Protein AF-A0A2T4IS19-F1 (afdb_monomer_lite)

Secondary structure (DSSP, 8-state):
--SHHHHHHHHHHHHHTTSSS----------S---EEEHHHHHHHHHHHHHHHHHHHHHTT----HHHHHHHHHHHHHHHHHHHHHTTPEEEPBTB-S--------

Structure (mmCIF, N/CA/C/O backbone):
data_AF-A0A2T4IS19-F1
#
_entry.id   AF-A0A2T4IS19-F1
#
loop_
_atom_site.group_PDB
_atom_site.id
_atom_site.type_symbol
_atom_site.label_atom_id
_atom_site.label_alt_id
_atom_site.label_comp_id
_atom_site.label_asym_id
_atom_site.label_entity_id
_atom_site.label_seq_id
_atom_site.pdbx_PDB_ins_code
_atom_site.Cartn_x
_atom_site.Cartn_y
_atom_site.Cartn_z
_atom_site.occupancy
_atom_site.B_iso_or_equiv
_atom_site.auth_seq_id
_atom_site.auth_comp_id
_atom_site.auth_asym_id
_atom_site.auth_atom_id
_atom_site.pdbx_PDB_model_num
ATOM 1 N N . MET A 1 1 ? -44.916 5.885 -38.929 1.00 50.06 1 MET A N 1
ATOM 2 C CA . MET A 1 1 ? -44.944 6.357 -37.522 1.00 50.06 1 MET A CA 1
ATOM 3 C C . MET A 1 1 ? -45.079 5.205 -36.508 1.00 50.06 1 MET A C 1
ATOM 5 O O . MET A 1 1 ? -45.738 5.366 -35.493 1.00 50.06 1 MET A O 1
ATOM 9 N N . LEU A 1 2 ? -44.424 4.053 -36.728 1.00 51.72 2 LEU A N 1
ATOM 10 C CA . LEU A 1 2 ? -44.509 2.884 -35.827 1.00 51.72 2 LEU A CA 1
ATOM 11 C C . LEU A 1 2 ? -43.164 2.485 -35.186 1.00 51.72 2 LEU A C 1
ATOM 13 O O . LEU A 1 2 ? -43.100 1.507 -34.454 1.00 51.72 2 LEU A O 1
ATOM 17 N N . GLN A 1 3 ? -42.088 3.239 -35.434 1.00 46.12 3 GLN A N 1
ATOM 18 C CA . GLN A 1 3 ? -40.780 3.013 -34.799 1.00 46.12 3 GLN A CA 1
ATOM 19 C C . GLN A 1 3 ? -40.573 3.859 -33.529 1.00 46.12 3 GLN A C 1
ATOM 21 O O . GLN A 1 3 ? -39.814 3.465 -32.653 1.00 46.12 3 GLN A O 1
ATOM 26 N N . SER A 1 4 ? -41.318 4.958 -33.351 1.00 50.69 4 SER A N 1
ATOM 27 C CA . SER A 1 4 ? -41.119 5.877 -32.215 1.00 50.69 4 SER A CA 1
ATOM 28 C C . SER A 1 4 ? -41.803 5.444 -30.905 1.00 50.69 4 SER A C 1
ATOM 30 O O . SER A 1 4 ? -41.459 5.970 -29.846 1.00 50.69 4 SER A O 1
ATOM 32 N N . ALA A 1 5 ? -42.756 4.505 -30.945 1.00 50.41 5 ALA A N 1
ATOM 33 C CA . ALA A 1 5 ? -43.454 4.016 -29.747 1.00 50.41 5 ALA A CA 1
ATOM 34 C C . ALA A 1 5 ? -42.680 2.895 -29.028 1.00 50.41 5 ALA A C 1
ATOM 36 O O . ALA A 1 5 ? -42.702 2.810 -27.801 1.00 50.41 5 ALA A O 1
ATOM 37 N N . LYS A 1 6 ? -41.930 2.080 -29.783 1.00 47.50 6 LYS A N 1
ATOM 38 C CA . LYS A 1 6 ? -41.097 0.993 -29.246 1.00 47.50 6 LYS A CA 1
ATOM 39 C C . LYS A 1 6 ? -39.879 1.525 -28.483 1.00 47.50 6 LYS A C 1
ATOM 41 O O . LYS A 1 6 ? -39.492 0.963 -27.464 1.00 47.50 6 LYS A O 1
ATOM 46 N N . GLU A 1 7 ? -39.316 2.646 -28.933 1.00 47.25 7 GLU A N 1
ATOM 47 C CA . GLU A 1 7 ? -38.089 3.208 -28.358 1.00 47.25 7 GLU A CA 1
ATOM 48 C C . GLU A 1 7 ? -38.322 4.043 -27.084 1.00 47.25 7 GLU A C 1
ATOM 50 O O . GLU A 1 7 ? -37.448 4.117 -26.223 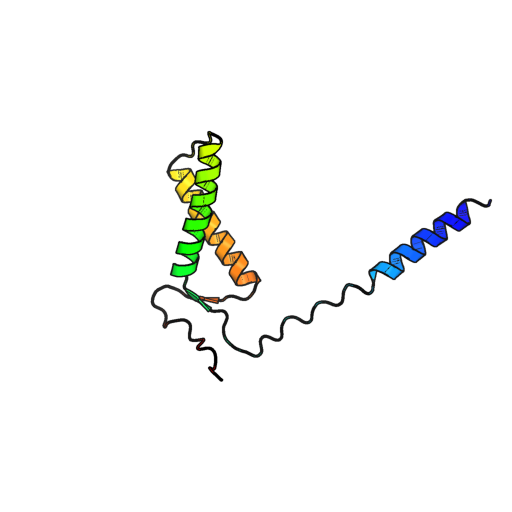1.00 47.25 7 GLU A O 1
ATOM 55 N N . ARG A 1 8 ? -39.521 4.621 -26.901 1.00 49.50 8 ARG A N 1
ATOM 56 C CA . ARG A 1 8 ? -39.892 5.314 -25.649 1.00 49.50 8 ARG A CA 1
ATOM 57 C C . ARG A 1 8 ? -40.204 4.345 -24.509 1.00 49.50 8 ARG A C 1
ATOM 59 O O . ARG A 1 8 ? -39.864 4.629 -23.365 1.00 49.50 8 ARG A O 1
ATOM 66 N N . SER A 1 9 ? -40.802 3.195 -24.821 1.00 49.31 9 SER A N 1
ATOM 67 C CA . SER A 1 9 ? -41.174 2.186 -23.820 1.00 49.31 9 SER A CA 1
ATOM 68 C C . SER A 1 9 ? -39.947 1.528 -23.166 1.00 49.31 9 SER A C 1
ATOM 70 O O . SER A 1 9 ? -39.947 1.280 -21.963 1.00 49.31 9 SER A O 1
ATOM 72 N N . MET A 1 10 ? -38.850 1.361 -23.913 1.00 52.94 10 MET A N 1
ATOM 73 C CA . MET A 1 10 ? -37.608 0.766 -23.399 1.00 52.94 10 MET A CA 1
ATOM 74 C C . MET A 1 10 ? -36.824 1.702 -22.469 1.00 52.94 10 MET A C 1
ATOM 76 O O . MET A 1 10 ? -36.228 1.250 -21.495 1.00 52.94 10 MET A O 1
ATOM 80 N N . ARG A 1 11 ? -36.862 3.017 -22.722 1.00 52.19 11 ARG A N 1
ATOM 81 C CA . ARG A 1 11 ? -36.179 4.004 -21.868 1.00 52.19 11 ARG A CA 1
ATOM 82 C C . ARG A 1 11 ? -36.878 4.176 -20.517 1.00 52.19 11 ARG A C 1
ATOM 84 O O . ARG A 1 11 ? -36.204 4.338 -19.509 1.00 52.19 11 ARG A O 1
ATOM 91 N N . ILE A 1 12 ? -38.210 4.086 -20.482 1.00 52.91 12 ILE A N 1
ATOM 92 C CA . ILE A 1 12 ? -38.985 4.197 -19.234 1.00 52.91 12 ILE A CA 1
ATOM 93 C C . ILE A 1 12 ? -38.843 2.925 -18.382 1.00 52.91 12 ILE A C 1
ATOM 95 O O . ILE A 1 12 ? -38.710 3.019 -17.164 1.00 52.91 12 ILE A O 1
ATOM 99 N N . ALA A 1 13 ? -38.782 1.744 -19.009 1.00 52.75 13 ALA A N 1
ATOM 100 C CA . ALA A 1 13 ? -38.552 0.486 -18.296 1.00 52.75 13 ALA A CA 1
ATOM 101 C C . ALA A 1 13 ? -37.157 0.412 -17.639 1.00 52.75 13 ALA A C 1
ATOM 103 O O . ALA A 1 13 ? -37.020 -0.154 -16.557 1.00 52.75 13 ALA A O 1
ATOM 104 N N . LEU A 1 14 ? -36.135 1.025 -18.250 1.00 52.41 14 LEU A N 1
ATOM 105 C CA . LEU A 1 14 ? -34.766 1.010 -17.722 1.00 52.41 14 LEU A CA 1
ATOM 106 C C . LEU A 1 14 ? -34.593 1.883 -16.463 1.00 52.41 14 LEU A C 1
ATOM 108 O O . LEU A 1 14 ? -33.829 1.521 -15.574 1.00 52.41 14 LEU A O 1
ATOM 112 N N . VAL A 1 15 ? -35.318 3.003 -16.351 1.00 53.44 15 VAL A N 1
ATOM 113 C CA . VAL A 1 15 ? -35.203 3.910 -15.190 1.00 53.44 15 VAL A CA 1
ATOM 114 C C . VAL A 1 15 ? -35.904 3.342 -13.949 1.00 53.44 15 VAL A C 1
ATOM 116 O O . VAL A 1 15 ? -35.415 3.519 -12.837 1.00 53.44 15 VAL A O 1
ATOM 119 N N . LEU A 1 16 ? -37.003 2.599 -14.116 1.00 49.94 16 LEU A N 1
ATOM 120 C CA . LEU A 1 16 ? -37.735 2.003 -12.988 1.00 49.94 16 LEU A CA 1
ATOM 121 C C . LEU A 1 16 ? -37.059 0.746 -12.414 1.00 49.94 16 LEU A C 1
ATOM 123 O O . LEU A 1 16 ? -37.271 0.431 -11.246 1.00 49.94 16 LEU A O 1
ATOM 127 N N . LEU A 1 17 ? -36.196 0.073 -13.184 1.00 48.81 17 LEU A N 1
ATOM 128 C CA . LEU A 1 17 ? -35.382 -1.049 -12.695 1.00 48.81 17 LEU A CA 1
ATOM 129 C C . LEU A 1 17 ? -34.195 -0.586 -11.822 1.00 48.81 17 LEU A C 1
ATOM 131 O O . LEU A 1 17 ? -33.629 -1.377 -11.073 1.00 48.81 17 LEU A O 1
ATOM 135 N N . ALA A 1 18 ? -33.829 0.699 -11.878 1.00 50.25 18 ALA A N 1
ATOM 136 C CA . ALA A 1 18 ? -32.666 1.249 -11.180 1.00 50.25 18 ALA A CA 1
ATOM 137 C C . ALA A 1 18 ? -32.932 1.660 -9.714 1.00 50.25 18 ALA A C 1
ATOM 139 O O . ALA A 1 18 ? -31.987 1.971 -8.992 1.00 50.25 18 ALA A O 1
ATOM 140 N N . CYS A 1 19 ? -34.187 1.654 -9.247 1.00 52.69 19 CYS A N 1
ATOM 141 C CA . CYS A 1 19 ? -34.549 2.215 -7.936 1.00 52.69 19 CYS A CA 1
ATOM 142 C C . CYS A 1 19 ? -34.747 1.197 -6.800 1.00 52.69 19 CYS A C 1
ATOM 144 O O . CYS A 1 19 ? -34.980 1.616 -5.670 1.00 52.69 19 CYS A O 1
ATOM 146 N N . THR A 1 20 ? -34.630 -0.113 -7.037 1.00 54.16 20 THR A N 1
ATOM 147 C CA . THR A 1 20 ? -34.863 -1.131 -5.987 1.00 54.16 20 THR A CA 1
ATOM 148 C C . THR A 1 20 ? -33.612 -1.878 -5.522 1.00 54.16 20 THR A C 1
ATOM 150 O O . THR A 1 20 ? -33.724 -2.763 -4.682 1.00 54.16 20 THR A O 1
ATOM 153 N N . CYS A 1 21 ? -32.418 -1.521 -6.009 1.00 54.41 21 CYS A N 1
ATOM 154 C CA . CYS A 1 21 ? -31.159 -2.149 -5.571 1.00 54.41 21 CYS A CA 1
ATOM 155 C C . CYS A 1 21 ? -30.261 -1.236 -4.725 1.00 54.41 21 CYS A C 1
ATOM 157 O O . CYS A 1 21 ? -29.292 -1.717 -4.149 1.00 54.41 21 CYS A O 1
ATOM 159 N N . PHE A 1 22 ? -30.607 0.045 -4.562 1.00 46.81 22 PHE A N 1
ATOM 160 C CA . PHE A 1 22 ? -30.013 0.897 -3.524 1.00 46.81 22 PHE A CA 1
ATOM 161 C C . PHE A 1 22 ? -30.758 0.736 -2.194 1.00 46.81 22 PHE A C 1
ATOM 163 O O . PHE A 1 22 ? -31.069 1.701 -1.500 1.00 46.81 22 PHE A O 1
ATOM 170 N N . THR A 1 23 ? -31.014 -0.507 -1.789 1.00 51.12 23 THR A N 1
ATOM 171 C CA . THR A 1 23 ? -30.967 -0.788 -0.360 1.00 51.12 23 THR A CA 1
ATOM 172 C C . THR A 1 23 ? -29.501 -0.658 0.013 1.00 51.12 23 THR A C 1
ATOM 174 O O . THR A 1 23 ? -28.717 -1.580 -0.207 1.00 51.12 23 THR A O 1
ATOM 177 N N . VAL A 1 24 ? -29.119 0.523 0.505 1.00 56.12 24 VAL A N 1
ATOM 178 C CA . VAL A 1 24 ? -27.914 0.675 1.320 1.00 56.12 24 VAL A CA 1
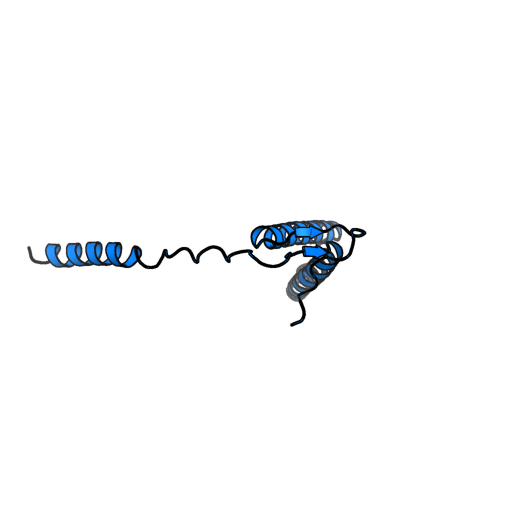ATOM 179 C C . VAL A 1 24 ? -27.934 -0.522 2.271 1.00 56.12 24 VAL A C 1
ATOM 181 O O . VAL A 1 24 ? -28.921 -0.642 3.007 1.00 56.12 24 VAL A O 1
ATOM 184 N N . PRO A 1 25 ? -26.969 -1.464 2.223 1.00 53.19 25 PRO A N 1
ATOM 185 C CA . PRO A 1 25 ? -26.879 -2.436 3.294 1.00 53.19 25 PRO A CA 1
ATOM 186 C C . PRO A 1 25 ? -26.786 -1.583 4.546 1.00 53.19 25 PRO A C 1
ATOM 188 O O . PRO A 1 25 ? -25.895 -0.735 4.629 1.00 53.19 25 PRO A O 1
ATOM 191 N N . ALA A 1 26 ? -27.786 -1.703 5.428 1.00 56.03 26 ALA A N 1
ATOM 192 C CA . ALA A 1 26 ? -27.771 -1.040 6.717 1.00 56.03 26 ALA A CA 1
ATOM 193 C C . ALA A 1 26 ? -26.346 -1.196 7.232 1.00 56.03 26 ALA A C 1
ATOM 195 O O . ALA A 1 26 ? -25.863 -2.333 7.297 1.00 56.03 26 ALA A O 1
ATOM 196 N N . ALA A 1 27 ? -25.654 -0.065 7.428 1.00 58.44 27 ALA A N 1
ATOM 197 C CA . ALA A 1 27 ? -24.282 -0.077 7.905 1.00 58.44 27 ALA A CA 1
ATOM 198 C C . ALA A 1 27 ? -24.237 -1.110 9.033 1.00 58.44 27 ALA A C 1
ATOM 200 O O . ALA A 1 27 ? -25.156 -1.074 9.866 1.00 58.44 27 ALA A O 1
ATOM 201 N N . PRO A 1 28 ? -23.304 -2.083 8.996 1.00 55.88 28 PRO A N 1
ATOM 202 C CA . PRO A 1 28 ? -23.283 -3.145 9.985 1.00 55.88 28 PRO A CA 1
ATOM 203 C C . PRO A 1 28 ? -23.438 -2.479 11.341 1.00 55.88 28 PRO A C 1
ATOM 205 O O . PRO A 1 28 ? -22.723 -1.530 11.657 1.00 55.88 28 PRO A O 1
ATOM 208 N N . SER A 1 29 ? -24.481 -2.868 12.072 1.00 53.28 29 SER A N 1
ATOM 209 C CA . SER A 1 29 ? -24.721 -2.311 13.390 1.00 53.28 29 SER A CA 1
ATOM 210 C C . SER A 1 29 ? -23.478 -2.656 14.206 1.00 53.28 29 SER A C 1
ATOM 212 O O . SER A 1 29 ? -23.286 -3.812 14.572 1.00 53.28 29 SER A O 1
ATOM 214 N N . PHE A 1 30 ? -22.596 -1.677 14.432 1.00 55.19 30 PHE A N 1
ATOM 215 C CA . PHE A 1 30 ? -21.341 -1.828 15.182 1.00 55.19 30 PHE A CA 1
ATOM 216 C C . PHE A 1 30 ? -21.603 -1.972 16.689 1.00 55.19 30 PHE A C 1
ATOM 218 O O . PHE A 1 30 ? -20.825 -1.538 17.534 1.00 55.19 30 PHE A O 1
ATOM 225 N N . ALA A 1 31 ? -22.723 -2.588 17.044 1.00 52.19 31 ALA A N 1
ATOM 226 C CA . ALA A 1 31 ? -23.071 -2.962 18.393 1.00 52.19 31 ALA A CA 1
ATOM 227 C C . ALA A 1 31 ? -22.450 -4.332 18.720 1.00 52.19 31 ALA A C 1
ATOM 229 O O . ALA A 1 31 ? -23.178 -5.268 19.017 1.00 52.19 31 ALA A O 1
ATOM 230 N N . SER A 1 32 ? -21.118 -4.461 18.607 1.00 53.81 32 SER A N 1
ATOM 231 C CA . SER A 1 32 ? -20.275 -5.348 19.434 1.00 53.81 32 SER A CA 1
ATOM 232 C C . SER A 1 32 ? -18.804 -5.328 18.971 1.00 53.81 32 SER A C 1
ATOM 234 O O . SER A 1 32 ? -18.465 -5.890 17.935 1.00 53.81 32 SER A O 1
ATOM 236 N N . GLY A 1 33 ? -17.930 -4.722 19.784 1.00 59.91 33 GLY A N 1
ATOM 237 C CA . GLY A 1 33 ? -16.560 -5.203 20.011 1.00 59.91 33 GLY A CA 1
ATOM 238 C C . GLY A 1 33 ? -15.469 -4.835 18.996 1.00 59.91 33 GLY A C 1
ATOM 239 O O . GLY A 1 33 ? -15.112 -5.651 18.159 1.00 59.91 33 GLY A O 1
ATOM 240 N N . CYS A 1 34 ? -14.872 -3.646 19.170 1.00 66.00 34 CYS A N 1
ATOM 241 C CA . CYS A 1 34 ? -13.530 -3.186 18.743 1.00 66.00 34 CYS A CA 1
ATOM 242 C C . CYS A 1 34 ? -12.804 -3.924 17.593 1.00 66.00 34 CYS A C 1
ATOM 244 O O . CYS A 1 34 ? -12.064 -4.891 17.785 1.00 66.00 34 CYS A O 1
ATOM 246 N N . MET A 1 35 ? -12.846 -3.311 16.409 1.00 81.50 35 MET A N 1
ATOM 247 C CA . MET A 1 35 ? -11.920 -3.594 15.311 1.00 81.50 35 MET A CA 1
ATOM 248 C C . MET A 1 35 ? -10.574 -2.897 15.554 1.00 81.50 35 MET A C 1
ATOM 250 O O . MET A 1 35 ? -10.204 -1.979 14.841 1.00 81.50 35 MET A O 1
ATOM 254 N N . GLN A 1 36 ? -9.844 -3.293 16.596 1.00 89.00 36 GLN A N 1
ATOM 255 C CA . GLN A 1 36 ? -8.492 -2.784 16.847 1.00 89.00 36 GLN A CA 1
ATOM 256 C C . GLN A 1 36 ? -7.446 -3.713 16.229 1.00 89.00 36 GLN A C 1
ATOM 258 O O . GLN A 1 36 ? -7.506 -4.931 16.404 1.00 89.00 36 GLN A O 1
ATOM 263 N N . VAL A 1 37 ? -6.459 -3.140 15.545 1.00 90.38 37 VAL A N 1
ATOM 264 C CA . VAL A 1 37 ? -5.303 -3.862 15.001 1.00 90.38 37 VAL A CA 1
ATOM 265 C C . VAL A 1 37 ? -4.022 -3.158 15.425 1.00 90.38 37 VAL A C 1
ATOM 267 O O . VAL A 1 37 ? -3.956 -1.933 15.437 1.00 90.38 37 VAL A O 1
ATOM 270 N N . LEU A 1 38 ? -2.993 -3.917 15.799 1.00 91.69 38 LEU A N 1
ATOM 271 C CA . LEU A 1 38 ? -1.707 -3.324 16.150 1.00 91.69 38 LEU A CA 1
ATOM 272 C C . LEU A 1 38 ? -1.016 -2.783 14.899 1.00 91.69 38 LEU A C 1
ATOM 274 O O . LEU A 1 38 ? -0.922 -3.469 13.882 1.00 91.69 38 LEU A O 1
ATOM 278 N N . GLU A 1 39 ? -0.441 -1.590 15.000 1.00 94.38 39 GLU A N 1
ATOM 279 C CA . GLU A 1 39 ? 0.354 -0.970 13.939 1.00 94.38 39 GLU A CA 1
ATOM 280 C C . GLU A 1 39 ? 1.505 -1.882 13.487 1.00 94.38 39 GLU A C 1
ATOM 282 O O . GLU A 1 39 ? 1.784 -1.989 12.294 1.00 94.38 39 GLU A O 1
ATOM 287 N N . SER A 1 40 ? 2.133 -2.610 14.421 1.00 94.19 40 SER A N 1
ATOM 288 C CA . SER A 1 40 ? 3.162 -3.606 14.097 1.00 94.19 40 SER A CA 1
ATOM 289 C C . SER A 1 40 ? 2.639 -4.711 13.186 1.00 94.19 40 SER A C 1
ATOM 291 O O . SER A 1 40 ? 3.350 -5.135 12.276 1.00 94.19 40 SER A O 1
ATOM 293 N N . ASP A 1 41 ? 1.405 -5.163 13.406 1.00 94.44 41 ASP A N 1
ATOM 294 C CA . ASP A 1 41 ? 0.799 -6.231 12.616 1.00 94.44 41 ASP A CA 1
ATOM 295 C C . ASP A 1 41 ? 0.451 -5.718 11.218 1.00 94.44 41 ASP A C 1
ATOM 297 O O . ASP A 1 41 ? 0.751 -6.390 10.229 1.00 94.44 41 ASP A O 1
ATOM 301 N N . VAL A 1 42 ? -0.070 -4.488 11.120 1.00 96.19 42 VAL A N 1
ATOM 302 C CA . VAL A 1 42 ? -0.301 -3.811 9.833 1.00 96.19 42 VAL A CA 1
ATOM 303 C C . VAL A 1 42 ? 1.015 -3.639 9.077 1.00 96.19 42 VAL A C 1
ATOM 305 O O . VAL A 1 42 ? 1.089 -3.946 7.888 1.00 96.19 42 VAL A O 1
ATOM 308 N N . LYS A 1 43 ? 2.090 -3.228 9.758 1.00 97.00 43 LYS A N 1
ATOM 309 C CA . LYS A 1 43 ? 3.415 -3.072 9.149 1.00 97.00 43 LYS A CA 1
ATOM 310 C C . LYS A 1 43 ? 3.961 -4.403 8.637 1.00 97.00 43 LYS A C 1
ATOM 312 O O . LYS A 1 43 ? 4.443 -4.466 7.510 1.00 97.00 43 LYS A O 1
ATOM 317 N N . ILE A 1 44 ? 3.862 -5.480 9.416 1.00 97.31 44 ILE A N 1
ATOM 318 C CA . ILE A 1 44 ? 4.300 -6.817 8.986 1.00 97.31 44 ILE A CA 1
ATOM 319 C C . ILE A 1 44 ? 3.478 -7.298 7.783 1.00 97.31 44 ILE A C 1
ATOM 321 O O . ILE A 1 44 ? 4.053 -7.810 6.819 1.00 97.31 44 ILE A O 1
ATOM 325 N N . ALA A 1 45 ? 2.153 -7.132 7.819 1.00 98.00 45 ALA A N 1
ATOM 326 C CA . ALA A 1 45 ? 1.266 -7.514 6.723 1.00 98.00 45 ALA A CA 1
ATOM 327 C C . ALA A 1 45 ? 1.580 -6.728 5.442 1.00 98.00 45 ALA A C 1
ATOM 329 O O . ALA A 1 45 ? 1.779 -7.330 4.385 1.00 98.00 45 ALA A O 1
ATOM 330 N N . SER A 1 46 ? 1.721 -5.408 5.560 1.00 98.44 46 SER A N 1
ATOM 331 C CA . SER A 1 46 ? 2.098 -4.515 4.468 1.00 98.44 46 SER A CA 1
ATOM 332 C C . SER A 1 46 ? 3.446 -4.895 3.858 1.00 98.44 46 SER A C 1
ATOM 334 O O . SER A 1 46 ? 3.536 -5.106 2.652 1.00 98.44 46 SER A O 1
ATOM 336 N N . MET A 1 47 ? 4.486 -5.099 4.672 1.00 98.38 47 MET A N 1
ATOM 337 C CA . MET A 1 47 ? 5.809 -5.470 4.158 1.00 98.38 47 MET A CA 1
ATOM 338 C C . MET A 1 47 ? 5.804 -6.822 3.438 1.00 98.38 47 MET A C 1
ATOM 340 O O . MET A 1 47 ? 6.475 -6.972 2.419 1.00 98.38 47 MET A O 1
ATOM 344 N N . ARG A 1 48 ? 5.032 -7.804 3.926 1.00 98.62 48 ARG A N 1
ATOM 345 C CA . ARG A 1 48 ? 4.875 -9.104 3.251 1.00 98.62 48 ARG A CA 1
ATOM 346 C C . ARG A 1 48 ? 4.169 -8.964 1.904 1.00 98.62 48 ARG A C 1
ATOM 348 O O . ARG A 1 48 ? 4.629 -9.541 0.921 1.00 98.62 48 ARG A O 1
ATOM 355 N N . ALA A 1 49 ? 3.085 -8.192 1.851 1.00 98.56 49 ALA A N 1
ATOM 356 C CA . ALA A 1 49 ? 2.361 -7.932 0.610 1.00 98.56 49 ALA A CA 1
ATOM 357 C C . ALA A 1 49 ? 3.243 -7.185 -0.404 1.00 98.56 49 ALA A C 1
ATOM 359 O O . ALA A 1 49 ? 3.366 -7.611 -1.554 1.00 98.56 49 ALA A O 1
ATOM 360 N N . TYR A 1 50 ? 3.942 -6.138 0.043 1.00 98.56 50 TYR A N 1
ATOM 361 C CA . TYR A 1 50 ? 4.860 -5.367 -0.791 1.00 98.56 50 TYR A CA 1
ATOM 362 C C . TYR A 1 50 ? 6.031 -6.207 -1.314 1.00 98.56 50 TYR A C 1
ATOM 364 O O . TYR A 1 50 ? 6.384 -6.111 -2.487 1.00 98.56 50 TYR A O 1
ATOM 372 N N . ALA A 1 51 ? 6.597 -7.092 -0.488 1.00 98.12 51 ALA A N 1
ATOM 373 C CA . ALA A 1 51 ? 7.628 -8.030 -0.930 1.00 98.12 51 ALA A CA 1
ATOM 374 C C . ALA A 1 51 ? 7.122 -8.961 -2.047 1.00 98.12 51 ALA A C 1
ATOM 376 O O . ALA A 1 51 ? 7.861 -9.237 -2.991 1.00 98.12 51 ALA A O 1
ATOM 377 N N . GLY A 1 52 ? 5.856 -9.388 -1.990 1.00 98.50 52 GLY A N 1
ATOM 378 C CA . GLY A 1 52 ? 5.215 -10.135 -3.075 1.00 98.50 52 GLY A CA 1
ATOM 379 C C . GLY A 1 52 ? 5.145 -9.339 -4.383 1.00 98.50 52 GLY A C 1
ATOM 380 O O . GLY A 1 52 ? 5.488 -9.863 -5.442 1.00 98.50 52 GLY A O 1
ATOM 381 N N . ILE A 1 53 ? 4.785 -8.053 -4.311 1.00 97.94 53 ILE A N 1
ATOM 382 C CA . ILE A 1 53 ? 4.783 -7.146 -5.473 1.00 97.94 53 ILE A CA 1
ATOM 383 C C . ILE A 1 53 ? 6.196 -7.022 -6.060 1.00 97.94 53 ILE A C 1
ATOM 385 O O . ILE A 1 53 ? 6.375 -7.145 -7.272 1.00 97.94 53 ILE A O 1
ATOM 389 N N . MET A 1 54 ? 7.210 -6.834 -5.210 1.00 98.25 54 MET A N 1
ATOM 390 C CA . MET A 1 54 ? 8.609 -6.741 -5.643 1.00 98.25 54 MET A CA 1
ATOM 391 C C . MET A 1 54 ? 9.112 -8.038 -6.281 1.00 98.25 54 MET A C 1
ATOM 393 O O . MET A 1 54 ? 9.815 -7.981 -7.287 1.00 98.25 54 MET A O 1
ATOM 397 N N . ALA A 1 55 ? 8.717 -9.201 -5.760 1.00 98.06 55 ALA A N 1
ATOM 398 C CA . ALA A 1 55 ? 9.073 -10.490 -6.348 1.00 98.06 55 ALA A CA 1
ATOM 399 C C . ALA A 1 55 ? 8.498 -10.650 -7.765 1.00 98.06 55 ALA A C 1
ATOM 401 O O . ALA A 1 55 ? 9.212 -11.064 -8.679 1.00 98.06 55 ALA A O 1
ATOM 402 N N . ILE A 1 56 ? 7.233 -10.265 -7.971 1.00 98.31 56 ILE A N 1
ATOM 403 C CA . ILE A 1 56 ? 6.594 -10.277 -9.296 1.00 98.31 56 ILE A CA 1
ATOM 404 C C . ILE A 1 56 ? 7.290 -9.292 -10.240 1.00 98.31 56 ILE A C 1
ATOM 406 O O . ILE A 1 56 ? 7.527 -9.609 -11.405 1.0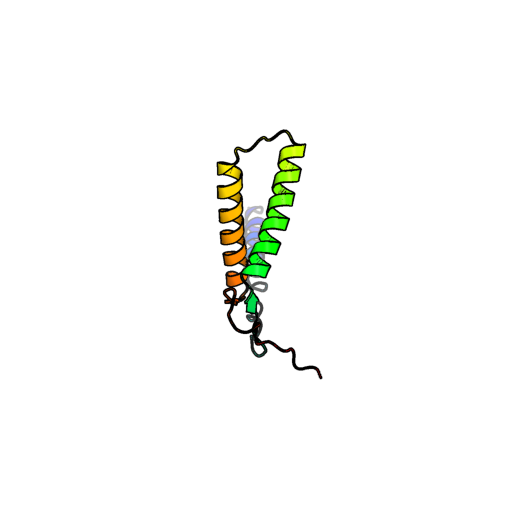0 98.31 56 ILE A O 1
ATOM 410 N N . ALA A 1 57 ? 7.634 -8.097 -9.762 1.00 97.94 57 ALA A N 1
ATOM 411 C CA . ALA A 1 57 ? 8.318 -7.107 -10.581 1.00 97.94 57 ALA A CA 1
ATOM 412 C C . ALA A 1 57 ? 9.717 -7.587 -11.007 1.00 97.94 57 ALA A C 1
ATOM 414 O O . ALA A 1 57 ? 10.047 -7.533 -12.191 1.00 97.94 57 ALA A O 1
ATOM 415 N N . ALA A 1 58 ? 10.495 -8.145 -10.077 1.00 97.50 58 ALA A N 1
ATOM 416 C CA . ALA A 1 58 ? 11.809 -8.715 -10.366 1.00 97.50 58 ALA A CA 1
ATOM 417 C C . ALA A 1 58 ? 11.726 -9.877 -11.371 1.00 97.50 58 ALA A C 1
ATOM 419 O O . ALA A 1 58 ? 12.518 -9.936 -12.310 1.00 97.50 58 ALA A O 1
ATOM 420 N N . ALA A 1 59 ? 10.727 -10.759 -11.234 1.00 98.31 59 ALA A N 1
ATOM 421 C CA . ALA A 1 59 ? 10.482 -11.842 -12.191 1.00 98.31 59 ALA A CA 1
ATOM 422 C C . ALA A 1 59 ? 10.164 -11.331 -13.610 1.00 98.31 59 ALA A C 1
ATOM 424 O O . ALA A 1 59 ? 10.455 -12.011 -14.590 1.00 98.31 59 ALA A O 1
ATOM 425 N N . ASN A 1 60 ? 9.617 -10.118 -13.724 1.00 98.25 60 ASN A N 1
ATOM 426 C CA . ASN A 1 60 ? 9.346 -9.436 -14.990 1.00 98.25 60 ASN A CA 1
ATOM 427 C C . ASN A 1 60 ? 10.510 -8.542 -15.471 1.00 98.25 60 ASN A C 1
ATOM 429 O O . ASN A 1 60 ? 10.341 -7.772 -16.414 1.00 98.25 60 ASN A O 1
ATOM 433 N N . GLY A 1 61 ? 11.684 -8.621 -14.835 1.00 98.12 61 GLY A N 1
ATOM 434 C CA . GLY A 1 61 ? 12.885 -7.880 -15.230 1.00 98.12 61 GLY A CA 1
ATOM 435 C C . GLY A 1 61 ? 12.947 -6.430 -14.742 1.00 98.12 61 GLY A C 1
ATOM 436 O O . GLY A 1 61 ? 13.858 -5.700 -15.133 1.00 98.12 61 GLY A O 1
ATOM 437 N N . TRP A 1 62 ? 12.017 -5.996 -13.886 1.00 98.00 62 TRP A N 1
ATOM 438 C CA . TRP A 1 62 ? 12.084 -4.669 -13.277 1.00 98.00 62 TRP A CA 1
ATOM 439 C C . TRP A 1 62 ? 13.163 -4.628 -12.195 1.00 98.00 62 TRP A C 1
ATOM 441 O O . TRP A 1 62 ? 13.226 -5.505 -11.334 1.00 98.00 62 TRP A O 1
ATOM 451 N N . ASN A 1 63 ? 13.980 -3.574 -12.215 1.00 95.75 63 ASN A N 1
ATOM 452 C CA . ASN A 1 63 ? 15.017 -3.338 -11.218 1.00 95.75 63 ASN A CA 1
ATOM 453 C C . ASN A 1 63 ? 14.821 -1.962 -10.569 1.00 95.75 63 ASN A C 1
ATOM 455 O O . ASN A 1 63 ? 15.059 -0.929 -11.196 1.00 95.75 63 ASN A O 1
ATOM 459 N N . TYR A 1 64 ? 14.356 -1.963 -9.324 1.00 96.44 64 TYR A N 1
ATOM 460 C CA . TYR A 1 64 ? 14.087 -0.759 -8.542 1.00 96.44 64 TYR A CA 1
ATOM 461 C C . TYR A 1 64 ? 15.307 -0.371 -7.703 1.00 96.44 64 TYR A C 1
ATOM 463 O O . TYR A 1 64 ? 15.972 -1.231 -7.128 1.00 96.44 64 TYR A O 1
ATOM 471 N N . THR A 1 65 ? 15.594 0.930 -7.593 1.00 98.19 65 THR A N 1
ATOM 472 C CA . THR A 1 65 ? 16.656 1.407 -6.693 1.00 98.19 65 THR A CA 1
ATOM 473 C C . THR A 1 65 ? 16.248 1.203 -5.232 1.00 98.19 65 THR A C 1
ATOM 475 O O . THR A 1 65 ? 15.047 1.233 -4.932 1.00 98.19 65 THR A O 1
ATOM 478 N N . PRO A 1 66 ? 17.206 1.066 -4.299 1.00 97.88 66 PRO A N 1
ATOM 479 C CA . PRO A 1 66 ? 16.900 0.983 -2.875 1.00 97.88 66 PRO A CA 1
ATOM 480 C C . PRO A 1 66 ? 15.988 2.113 -2.373 1.00 97.88 66 PRO A C 1
ATOM 482 O O . PRO A 1 66 ? 15.021 1.825 -1.669 1.00 97.88 66 PRO A O 1
ATOM 485 N N . GLU A 1 67 ? 16.204 3.368 -2.797 1.00 98.25 67 GLU A N 1
ATOM 486 C CA . GLU A 1 67 ? 15.347 4.484 -2.360 1.00 98.25 67 GLU A CA 1
ATOM 487 C C . GLU A 1 67 ? 13.908 4.341 -2.873 1.00 98.25 67 GLU A C 1
ATOM 489 O O . GLU A 1 67 ? 12.949 4.665 -2.167 1.00 98.25 67 GLU A O 1
ATOM 494 N N . SER A 1 68 ? 13.731 3.832 -4.098 1.00 97.94 68 SER A N 1
ATOM 495 C CA . SER A 1 68 ? 12.398 3.603 -4.664 1.00 97.94 68 SER A CA 1
ATOM 496 C C . SER A 1 68 ? 11.660 2.453 -3.968 1.00 97.94 68 SER A C 1
ATOM 498 O O . SER A 1 68 ? 10.452 2.554 -3.741 1.00 97.94 68 SER A O 1
ATOM 500 N N . ILE A 1 69 ? 12.380 1.405 -3.548 1.00 98.00 69 ILE A N 1
ATOM 501 C CA . ILE A 1 69 ? 11.826 0.297 -2.758 1.00 98.00 69 ILE A CA 1
ATOM 502 C C . ILE A 1 69 ? 11.375 0.811 -1.390 1.00 98.00 69 ILE A C 1
ATOM 504 O O . ILE A 1 69 ? 10.251 0.527 -0.976 1.00 98.00 69 ILE A O 1
ATOM 508 N N . GLU A 1 70 ? 12.210 1.602 -0.712 1.00 98.12 70 GLU A N 1
ATOM 509 C CA . GLU A 1 70 ? 11.881 2.185 0.590 1.00 98.12 70 GLU A CA 1
ATOM 510 C C . GLU A 1 70 ? 10.658 3.107 0.492 1.00 98.12 70 GLU A C 1
ATOM 512 O O . GLU A 1 70 ? 9.679 2.930 1.225 1.00 98.12 70 GLU A O 1
ATOM 517 N N . SER A 1 71 ? 10.668 4.046 -0.460 1.00 98.19 71 SER A N 1
ATOM 518 C CA . SER A 1 71 ? 9.548 4.960 -0.702 1.00 98.19 71 SER A CA 1
ATOM 519 C C . SER A 1 71 ? 8.250 4.214 -1.020 1.00 98.19 71 SER A C 1
ATOM 521 O O . SER A 1 71 ? 7.203 4.543 -0.457 1.00 98.19 71 SER A O 1
ATOM 523 N N . GLY A 1 72 ? 8.310 3.190 -1.875 1.00 98.25 72 GLY A N 1
ATOM 524 C CA . GLY A 1 72 ? 7.145 2.380 -2.223 1.00 98.25 72 GLY A CA 1
ATOM 525 C C . GLY A 1 72 ? 6.615 1.562 -1.044 1.00 98.25 72 GLY A C 1
ATOM 526 O O . GLY A 1 72 ? 5.403 1.501 -0.857 1.00 98.25 72 GLY A O 1
ATOM 527 N N . SER A 1 73 ? 7.494 1.017 -0.196 1.00 98.25 73 SER A N 1
ATOM 528 C CA . SER A 1 73 ? 7.085 0.262 0.997 1.00 98.25 73 SER A CA 1
ATOM 529 C C . SER A 1 73 ? 6.341 1.134 2.014 1.00 98.25 73 SER A C 1
ATOM 531 O O . SER A 1 73 ? 5.306 0.730 2.543 1.00 98.25 73 SER A O 1
ATOM 533 N N . ARG A 1 74 ? 6.806 2.373 2.222 1.00 98.50 74 ARG A N 1
ATOM 534 C CA . ARG A 1 74 ? 6.144 3.361 3.081 1.00 98.50 74 ARG A CA 1
ATOM 535 C C . ARG A 1 74 ? 4.770 3.738 2.540 1.00 98.50 74 ARG A C 1
ATOM 537 O O . ARG A 1 74 ? 3.797 3.675 3.284 1.00 98.50 74 ARG A O 1
ATOM 544 N N . ARG A 1 75 ? 4.674 4.043 1.241 1.00 98.56 75 ARG A N 1
ATOM 545 C CA . ARG A 1 75 ? 3.387 4.348 0.601 1.00 98.56 75 ARG A CA 1
ATOM 546 C C . ARG A 1 75 ? 2.409 3.180 0.727 1.00 98.56 75 ARG A C 1
ATOM 548 O O . ARG A 1 75 ? 1.252 3.386 1.067 1.00 98.56 75 ARG A O 1
ATOM 555 N N . HIS A 1 76 ? 2.877 1.950 0.511 1.00 98.56 76 HIS A N 1
ATOM 556 C CA . HIS A 1 76 ? 2.029 0.766 0.628 1.00 98.56 76 HIS A CA 1
ATOM 557 C C . HIS A 1 76 ? 1.496 0.559 2.054 1.00 98.56 76 HIS A C 1
ATOM 559 O O . HIS A 1 76 ? 0.350 0.150 2.237 1.00 98.56 76 HIS A O 1
ATOM 565 N N . PHE A 1 77 ? 2.303 0.857 3.073 1.00 98.50 77 PHE A N 1
ATOM 566 C CA . PHE A 1 77 ? 1.859 0.837 4.466 1.00 98.50 77 PHE A CA 1
ATOM 567 C C . PHE A 1 77 ? 0.810 1.916 4.760 1.00 98.50 77 PHE A C 1
ATOM 569 O O . PHE A 1 77 ? -0.214 1.616 5.377 1.00 98.50 77 PHE A O 1
ATOM 576 N N . GLU A 1 78 ? 1.029 3.144 4.288 1.00 98.44 78 GLU A N 1
ATOM 577 C CA . GLU A 1 78 ? 0.082 4.257 4.434 1.00 98.44 78 GLU A CA 1
ATOM 578 C C . GLU A 1 78 ? -1.265 3.938 3.763 1.00 98.44 78 GLU A C 1
ATOM 580 O O . GLU A 1 78 ? -2.319 4.072 4.384 1.00 98.44 78 GLU A O 1
ATOM 585 N N . GLU A 1 79 ? -1.244 3.432 2.528 1.00 98.56 79 GLU A N 1
ATOM 586 C CA . GLU A 1 79 ? -2.447 3.046 1.780 1.00 98.56 79 GLU A CA 1
ATOM 587 C C . GLU A 1 79 ? -3.209 1.898 2.454 1.00 98.56 79 GLU A C 1
ATOM 589 O O . GLU A 1 79 ? -4.429 1.972 2.606 1.00 98.56 79 GLU A O 1
ATOM 594 N N . MET A 1 80 ? -2.507 0.851 2.901 1.00 98.31 80 MET A N 1
ATOM 595 C CA . MET A 1 80 ? -3.127 -0.263 3.627 1.00 98.31 80 MET A CA 1
ATOM 596 C C . MET A 1 80 ? -3.765 0.210 4.937 1.00 98.31 80 MET A C 1
ATOM 598 O O . MET A 1 80 ? -4.871 -0.209 5.277 1.00 98.31 80 MET A O 1
ATOM 602 N N . SER A 1 81 ? -3.094 1.112 5.652 1.00 97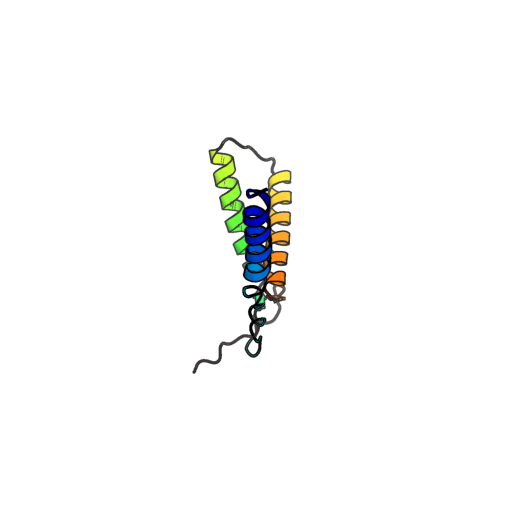.25 81 SER A N 1
ATOM 603 C CA . SER A 1 81 ? -3.616 1.700 6.885 1.00 97.25 81 SER A CA 1
ATOM 604 C C . SER A 1 81 ? -4.906 2.481 6.628 1.00 97.25 81 SER A C 1
ATOM 606 O O . SER A 1 81 ? -5.896 2.291 7.332 1.00 97.25 81 SER A O 1
ATOM 608 N N . LEU A 1 82 ? -4.938 3.299 5.570 1.00 97.88 82 LEU A N 1
ATOM 609 C CA . LEU A 1 82 ? -6.141 4.029 5.160 1.00 97.88 82 LEU A CA 1
ATOM 610 C C . LEU A 1 82 ? -7.289 3.089 4.775 1.00 97.88 82 LEU A C 1
ATOM 612 O O . LEU A 1 82 ? -8.433 3.353 5.139 1.00 97.88 82 LEU A O 1
ATOM 616 N N . GLN A 1 83 ? -7.004 1.983 4.083 1.00 96.88 83 GLN A N 1
ATOM 617 C CA . GLN A 1 83 ? -8.019 0.982 3.733 1.00 96.88 83 GLN A CA 1
ATOM 618 C C . GLN A 1 83 ? -8.614 0.306 4.973 1.00 96.88 83 GLN A C 1
ATOM 620 O O . GLN A 1 83 ? -9.829 0.128 5.047 1.00 96.88 83 GLN A O 1
ATOM 625 N N . LEU A 1 84 ? -7.784 -0.028 5.965 1.00 94.75 84 LEU A N 1
ATOM 626 C CA . LEU A 1 84 ? -8.240 -0.594 7.237 1.00 94.75 84 LEU A CA 1
ATOM 627 C C . LEU A 1 84 ? -9.123 0.395 8.008 1.00 94.75 84 LEU A C 1
ATOM 629 O O . LEU A 1 84 ? -10.208 0.030 8.459 1.00 94.75 84 LEU A O 1
ATOM 633 N N . ILE A 1 85 ? -8.708 1.659 8.092 1.00 93.44 85 ILE A N 1
ATOM 634 C CA . ILE A 1 85 ? -9.498 2.722 8.729 1.00 93.44 85 ILE A CA 1
ATOM 635 C C . ILE A 1 85 ? -10.837 2.911 8.008 1.00 93.44 85 ILE A C 1
ATOM 637 O O . ILE A 1 85 ? -11.878 3.017 8.654 1.00 93.44 85 ILE A O 1
ATOM 641 N N . ALA A 1 86 ? -10.838 2.892 6.673 1.00 93.38 86 ALA A N 1
ATOM 642 C CA . ALA A 1 86 ? -12.048 3.062 5.873 1.00 93.38 86 ALA A CA 1
ATOM 643 C C . ALA A 1 86 ? -13.087 1.951 6.103 1.00 93.38 86 ALA A C 1
ATOM 645 O O . ALA A 1 86 ? -14.285 2.215 6.007 1.00 93.38 86 ALA A O 1
ATOM 646 N N . VAL A 1 87 ? -12.652 0.729 6.433 1.00 92.12 87 VAL A N 1
ATOM 647 C CA . VAL A 1 87 ? -13.558 -0.379 6.788 1.00 92.12 87 VAL A CA 1
ATOM 648 C C . VAL A 1 87 ? -13.841 -0.470 8.292 1.00 92.12 87 VAL A C 1
ATOM 650 O O . VAL A 1 87 ? -14.543 -1.381 8.718 1.00 92.12 87 VAL A O 1
ATOM 653 N N . GLY A 1 88 ? -13.355 0.495 9.082 1.00 89.62 88 GLY A N 1
ATOM 654 C CA . GLY A 1 88 ? -13.706 0.701 10.489 1.00 89.62 88 GLY A CA 1
ATOM 655 C C . GLY A 1 88 ? -12.685 0.190 11.507 1.00 89.62 88 GLY A C 1
ATOM 656 O O . GLY A 1 88 ? -13.030 0.097 12.685 1.00 89.62 88 GLY A O 1
ATOM 657 N N . TYR A 1 89 ? -11.469 -0.178 11.087 1.00 90.81 89 TYR A N 1
ATOM 658 C CA . TYR A 1 89 ? -10.416 -0.544 12.033 1.00 90.81 89 TYR A CA 1
ATOM 659 C C . TYR A 1 89 ? -9.790 0.688 12.690 1.00 90.81 89 TYR A C 1
ATOM 661 O O . TYR A 1 89 ? -9.498 1.691 12.044 1.00 90.81 89 TYR A O 1
ATOM 669 N N . GLU A 1 90 ? -9.493 0.565 13.975 1.00 91.44 90 GLU A N 1
ATOM 670 C CA . GLU A 1 90 ? -8.607 1.450 14.716 1.00 91.44 90 GLU A CA 1
ATOM 671 C C . GLU A 1 90 ? -7.203 0.833 14.742 1.00 91.44 90 GLU A C 1
ATOM 673 O O . GLU A 1 90 ? -7.004 -0.280 15.239 1.00 91.44 90 GLU A O 1
ATOM 678 N N . ILE A 1 91 ? -6.218 1.544 14.193 1.00 91.38 91 ILE A N 1
ATOM 679 C CA . ILE A 1 91 ? -4.820 1.108 14.222 1.00 91.38 91 ILE A CA 1
ATOM 680 C C . ILE A 1 91 ? -4.181 1.639 15.499 1.00 91.38 91 ILE A C 1
ATOM 682 O 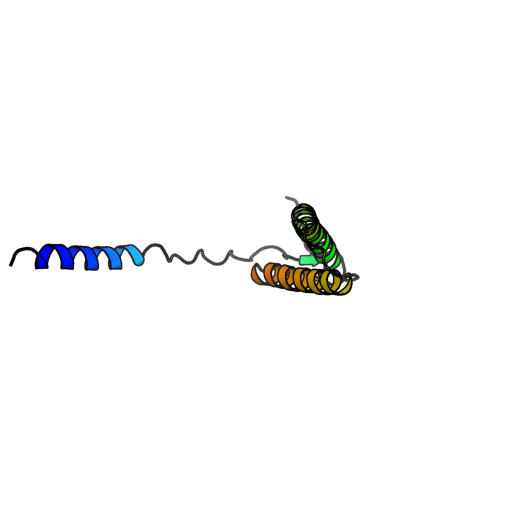O . ILE A 1 91 ? -4.081 2.846 15.707 1.00 91.38 91 ILE A O 1
ATOM 686 N N . VAL A 1 92 ? -3.747 0.721 16.351 1.00 91.19 92 VAL A N 1
ATOM 687 C CA . VAL A 1 92 ? -3.241 1.019 17.686 1.00 91.19 92 VAL A CA 1
ATOM 688 C C . VAL A 1 92 ? -1.708 0.985 17.676 1.00 91.19 92 VAL A C 1
ATOM 690 O O . VAL A 1 92 ? -1.134 -0.006 17.211 1.00 91.19 92 VAL A O 1
ATOM 693 N N . PRO A 1 93 ? -1.018 2.014 18.202 1.00 88.75 93 PRO A N 1
ATOM 694 C CA . PRO A 1 93 ? 0.438 2.081 18.172 1.00 88.75 93 PRO A CA 1
ATOM 695 C C . PRO A 1 93 ? 1.098 0.978 19.005 1.00 88.75 93 PRO A C 1
ATOM 697 O O . PRO A 1 93 ? 0.547 0.460 19.982 1.00 88.75 93 PRO A O 1
ATOM 700 N N . VAL A 1 94 ? 2.336 0.650 18.639 1.00 77.94 94 VAL A N 1
ATOM 701 C CA . VAL A 1 94 ? 3.162 -0.319 19.369 1.00 77.94 94 VAL A CA 1
ATOM 702 C C . VAL A 1 94 ? 3.402 0.173 20.800 1.00 77.94 94 VAL A C 1
ATOM 704 O O . VAL A 1 94 ? 3.926 1.263 21.010 1.00 77.94 94 VAL A O 1
ATOM 707 N N . GLY A 1 95 ? 3.035 -0.641 21.791 1.00 69.25 95 GLY A N 1
ATOM 708 C CA . GLY A 1 95 ? 3.188 -0.311 23.214 1.00 69.25 95 GLY A CA 1
ATOM 709 C C . GLY A 1 95 ? 1.909 0.173 23.899 1.00 69.25 95 GLY A C 1
ATOM 710 O O . GLY A 1 95 ? 1.889 0.280 25.124 1.00 69.25 95 GLY A O 1
ATOM 711 N N . ALA A 1 96 ? 0.821 0.385 23.154 1.00 65.38 96 ALA A N 1
ATOM 712 C CA . ALA A 1 96 ? -0.502 0.408 23.763 1.00 65.38 96 ALA A CA 1
ATOM 713 C C . ALA A 1 96 ? -0.843 -0.981 24.335 1.00 65.38 96 ALA A C 1
ATOM 715 O O . ALA A 1 96 ? -0.328 -2.006 23.870 1.00 65.38 96 ALA A O 1
ATOM 716 N N . ALA A 1 97 ? -1.720 -1.029 25.344 1.00 62.84 97 ALA A N 1
ATOM 717 C CA . ALA A 1 97 ? -2.276 -2.293 25.821 1.00 62.84 97 ALA A CA 1
ATOM 718 C C . ALA A 1 97 ? -2.809 -3.098 24.621 1.00 62.84 97 ALA A C 1
ATOM 720 O O . ALA A 1 97 ? -3.380 -2.508 23.703 1.00 62.84 97 ALA A O 1
ATOM 721 N N . ARG A 1 98 ? -2.597 -4.428 24.616 1.00 64.12 98 ARG A N 1
ATOM 722 C CA . ARG A 1 98 ? -3.117 -5.319 23.560 1.00 64.12 98 ARG A CA 1
ATOM 723 C C . ARG A 1 98 ? -4.564 -4.934 23.226 1.00 64.12 98 ARG A C 1
ATOM 725 O O . ARG A 1 98 ? -5.289 -4.632 24.179 1.00 64.12 98 ARG A O 1
ATOM 732 N N . PRO A 1 99 ? -4.974 -4.993 21.940 1.00 63.38 99 PRO A N 1
ATOM 733 C CA . PRO A 1 99 ? -6.339 -4.698 21.522 1.00 63.38 99 PRO A CA 1
ATOM 734 C C . PRO A 1 99 ? -7.325 -5.270 22.535 1.00 63.38 99 PRO A C 1
ATOM 736 O O . PRO A 1 99 ? -7.341 -6.480 22.763 1.00 63.38 99 PRO A O 1
ATOM 739 N N . GLN A 1 100 ? -8.085 -4.403 23.211 1.00 63.56 100 GLN A N 1
ATOM 740 C CA . GLN A 1 100 ? -8.887 -4.801 24.382 1.00 63.56 100 GLN A CA 1
ATOM 741 C C . GLN A 1 100 ? -10.112 -5.648 24.011 1.00 63.56 100 GLN A C 1
ATOM 743 O O . GLN A 1 100 ? -10.932 -5.995 24.859 1.00 63.56 100 GLN A O 1
ATOM 748 N N . CYS A 1 101 ? -10.218 -6.024 22.741 1.00 63.00 101 CYS A N 1
ATOM 749 C CA . CYS A 1 101 ? -11.258 -6.885 22.243 1.00 63.00 101 CYS A CA 1
ATOM 750 C C . CYS A 1 101 ? -10.972 -8.354 22.541 1.00 63.00 101 CYS A C 1
ATOM 752 O O . CYS A 1 101 ? -10.472 -9.119 21.719 1.00 63.00 101 CYS A O 1
ATOM 754 N N . VAL A 1 102 ? -11.335 -8.756 23.755 1.00 52.94 102 VAL A N 1
ATOM 755 C CA . VAL A 1 102 ? -11.602 -10.155 24.071 1.00 52.94 102 VAL A CA 1
ATOM 756 C C . VAL A 1 102 ? -13.006 -10.451 23.552 1.00 52.94 102 VAL A C 1
ATOM 758 O O . VAL A 1 102 ? -13.986 -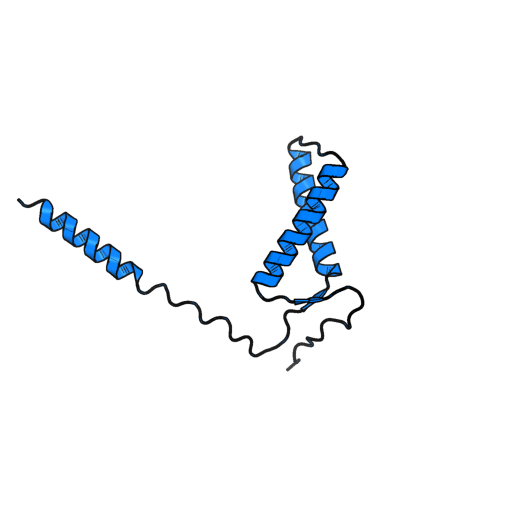9.933 24.083 1.00 52.94 102 VAL A O 1
ATOM 761 N N . VAL A 1 103 ? -13.111 -11.262 22.497 1.00 54.03 103 VAL A N 1
ATOM 762 C CA . VAL A 1 103 ? -14.386 -11.867 22.086 1.00 54.03 103 VAL A CA 1
ATOM 763 C C . VAL A 1 103 ? -15.003 -12.502 23.330 1.00 54.03 103 VAL A C 1
ATOM 765 O O . VAL A 1 103 ? -14.360 -13.339 23.968 1.00 54.03 103 VAL A O 1
ATOM 768 N N . ALA A 1 104 ? -16.215 -12.087 23.703 1.00 44.12 104 ALA A N 1
ATOM 769 C CA . ALA A 1 104 ? -16.969 -12.748 24.755 1.00 44.12 104 ALA A CA 1
ATOM 770 C C . ALA A 1 104 ? -17.137 -14.218 24.349 1.00 44.12 104 ALA A C 1
ATOM 772 O O . ALA A 1 104 ? -17.890 -14.535 23.434 1.00 44.12 104 ALA A O 1
ATOM 773 N N . ARG A 1 105 ? -16.357 -15.100 24.978 1.00 37.72 105 ARG A N 1
ATOM 774 C CA . ARG A 1 105 ? -16.434 -16.546 24.793 1.00 37.72 105 ARG A CA 1
ATOM 775 C C . ARG A 1 105 ? -17.704 -17.016 25.499 1.00 37.72 105 ARG A C 1
ATOM 777 O O . ARG A 1 105 ? -17.698 -17.154 26.721 1.00 37.72 105 ARG A O 1
ATOM 784 N N . ASN A 1 106 ? -18.782 -17.173 24.742 1.00 46.25 106 ASN A N 1
ATOM 785 C CA . ASN A 1 106 ? -19.937 -17.979 25.123 1.00 46.25 106 ASN A CA 1
ATOM 786 C C . ASN A 1 106 ? -19.618 -19.474 25.013 1.00 46.25 106 ASN A C 1
ATOM 788 O O . ASN A 1 106 ? -18.843 -19.862 24.109 1.00 46.25 106 ASN A O 1
#

Radius of gyration: 24.26 Å; chains: 1; bounding box: 62×24×63 Å

pLDDT: mean 77.54, std 21.44, range [37.72, 98.62]

Foldseek 3Di:
DPPVVVVVVVVVVVVVVPPPPPPPPPLPPPPDFAQEDELVVLLVVLVVVLVVVVVVCVVVVDDDDPVRSVVVSVVSSVVSVVVSVVNPHDHDYPPPDDRPTDPPDD

Organism: NCBI:txid1776423

Sequence (106 aa):
MLQSAKERSMRIALVLLACTCFTVPAAPSFASGCMQVLESDVKIASMRAYAGIMAIAAANGWNYTPESIESGSRRHFEEMSLQLIAVGYEIVPVGAARPQCVVARN